Protein AF-A0A2J0MNS3-F1 (afdb_monomer_lite)

Structure (mmCIF, N/CA/C/O backbone):
data_AF-A0A2J0MNS3-F1
#
_entry.id   AF-A0A2J0MNS3-F1
#
loop_
_atom_site.group_PDB
_atom_site.id
_atom_site.type_symbol
_atom_site.label_atom_id
_atom_site.label_alt_id
_atom_site.label_comp_id
_atom_site.label_asym_id
_atom_site.label_entity_id
_atom_site.label_seq_id
_atom_site.pdbx_PDB_ins_code
_atom_site.Cartn_x
_atom_site.Cartn_y
_atom_site.Cartn_z
_atom_site.occupancy
_atom_site.B_iso_or_equiv
_atom_site.auth_seq_id
_atom_site.auth_comp_id
_atom_site.auth_asym_id
_atom_site.auth_atom_id
_atom_site.pdbx_PDB_model_num
ATOM 1 N N . MET A 1 1 ? 18.971 59.862 -4.210 1.00 45.91 1 MET A N 1
ATOM 2 C CA . MET A 1 1 ? 19.575 58.522 -4.033 1.00 45.91 1 MET A CA 1
ATOM 3 C C . MET A 1 1 ? 18.903 57.814 -2.869 1.00 45.91 1 MET A C 1
ATOM 5 O O . MET A 1 1 ? 19.037 58.254 -1.737 1.00 45.91 1 MET A O 1
ATOM 9 N N . LYS A 1 2 ? 18.140 56.760 -3.166 1.00 36.41 2 LYS A N 1
ATOM 10 C CA . LYS A 1 2 ? 17.578 55.808 -2.203 1.00 36.41 2 LYS A CA 1
ATOM 11 C C . LYS A 1 2 ? 17.704 54.437 -2.857 1.00 36.41 2 LYS A C 1
ATOM 13 O O . LYS A 1 2 ? 17.163 54.224 -3.936 1.00 36.41 2 LYS A O 1
ATOM 18 N N . ILE A 1 3 ? 18.496 53.573 -2.241 1.00 44.75 3 ILE A N 1
ATOM 19 C CA . ILE A 1 3 ? 18.636 52.170 -2.614 1.00 44.75 3 ILE A CA 1
ATOM 20 C C . ILE A 1 3 ? 17.473 51.443 -1.935 1.00 44.75 3 ILE A C 1
ATOM 22 O O . ILE A 1 3 ? 17.276 51.624 -0.733 1.00 44.75 3 ILE A O 1
ATOM 26 N N . LEU A 1 4 ? 16.713 50.636 -2.676 1.00 36.16 4 LEU A N 1
ATOM 27 C CA . LEU A 1 4 ? 15.846 49.622 -2.084 1.00 36.16 4 LEU A CA 1
ATOM 28 C C . LEU A 1 4 ? 16.002 48.315 -2.866 1.00 36.16 4 LEU A C 1
ATOM 30 O O . LEU A 1 4 ? 15.817 48.261 -4.078 1.00 36.16 4 LEU A O 1
ATOM 34 N N . PHE A 1 5 ? 16.418 47.294 -2.131 1.00 38.41 5 PHE A N 1
ATOM 35 C CA . PHE A 1 5 ? 16.660 45.920 -2.546 1.00 38.41 5 PHE A CA 1
ATOM 36 C C . PHE A 1 5 ? 15.379 45.233 -3.054 1.00 38.41 5 PHE A C 1
ATOM 38 O O . PHE A 1 5 ? 14.335 45.405 -2.425 1.00 38.41 5 PHE A O 1
ATOM 45 N N . PRO A 1 6 ? 15.439 44.357 -4.075 1.00 37.31 6 PRO A N 1
ATOM 46 C CA . PRO A 1 6 ? 14.421 43.332 -4.259 1.00 37.31 6 PRO A CA 1
ATOM 47 C C . PRO A 1 6 ? 14.734 42.101 -3.385 1.00 37.31 6 PRO A C 1
ATOM 49 O O . PRO A 1 6 ? 15.751 41.430 -3.545 1.00 37.31 6 PRO A O 1
ATOM 52 N N . ALA A 1 7 ? 13.827 41.796 -2.461 1.00 42.34 7 ALA A N 1
ATOM 53 C CA . ALA A 1 7 ? 13.694 40.540 -1.713 1.00 42.34 7 ALA A CA 1
ATOM 54 C C . ALA A 1 7 ? 12.227 40.095 -1.923 1.00 42.34 7 ALA A C 1
ATOM 56 O O . ALA A 1 7 ? 11.371 40.969 -1.968 1.00 42.34 7 ALA A O 1
ATOM 57 N N . LYS A 1 8 ? 11.778 38.846 -2.097 1.00 40.75 8 LYS A N 1
ATOM 58 C CA . LYS A 1 8 ? 12.260 37.455 -1.979 1.00 40.75 8 LYS A CA 1
ATOM 59 C C . LYS A 1 8 ? 11.433 36.605 -2.982 1.00 40.75 8 LYS A C 1
ATOM 61 O O . LYS A 1 8 ? 10.358 37.032 -3.373 1.00 40.75 8 LYS A O 1
ATOM 66 N N . ARG A 1 9 ? 11.943 35.515 -3.573 1.00 46.53 9 ARG A N 1
ATOM 67 C CA . ARG A 1 9 ? 11.746 34.082 -3.213 1.00 46.53 9 ARG A CA 1
ATOM 68 C C . ARG A 1 9 ? 10.338 33.697 -2.680 1.00 46.53 9 ARG A C 1
ATOM 70 O O . ARG A 1 9 ? 9.994 34.109 -1.579 1.00 46.53 9 ARG A O 1
ATOM 77 N N . GLY A 1 10 ? 9.654 32.796 -3.405 1.00 40.97 10 GLY A N 1
ATOM 78 C CA . GLY A 1 10 ? 8.334 32.185 -3.111 1.00 40.97 10 GLY A CA 1
ATOM 79 C C . GLY A 1 10 ? 7.297 32.657 -4.145 1.00 40.97 10 GLY A C 1
ATOM 80 O O . GLY A 1 10 ? 7.292 33.833 -4.454 1.00 40.97 10 GLY A O 1
ATOM 81 N N . GLU A 1 11 ? 6.470 31.859 -4.819 1.00 39.16 11 GLU A N 1
ATOM 82 C CA . GLU A 1 11 ? 5.814 30.596 -4.484 1.00 39.16 11 GLU A CA 1
ATOM 83 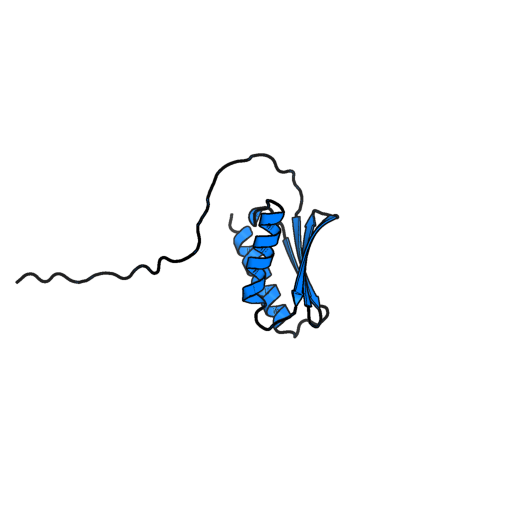C C . GLU A 1 11 ? 5.433 29.871 -5.793 1.00 39.16 11 GLU A C 1
ATOM 85 O O . GLU A 1 11 ? 4.827 30.463 -6.683 1.00 39.16 11 GLU A O 1
ATOM 90 N N . ILE A 1 12 ? 5.749 28.578 -5.914 1.00 47.62 12 ILE A N 1
ATOM 91 C CA . ILE A 1 12 ? 5.046 27.687 -6.848 1.00 47.62 12 ILE A CA 1
ATOM 92 C C . ILE A 1 12 ? 3.846 27.106 -6.103 1.00 47.62 12 ILE A C 1
ATOM 94 O O . ILE A 1 12 ? 3.911 26.036 -5.506 1.00 47.62 12 ILE A O 1
ATOM 98 N N . ALA A 1 13 ? 2.748 27.853 -6.092 1.00 42.34 13 ALA A N 1
ATOM 99 C CA . ALA A 1 13 ? 1.457 27.329 -5.687 1.00 42.34 13 ALA A CA 1
ATOM 100 C C . ALA A 1 13 ? 0.919 26.459 -6.829 1.00 42.34 13 ALA A C 1
ATOM 102 O O . ALA A 1 13 ? 0.429 26.993 -7.823 1.00 42.34 13 ALA A O 1
ATOM 103 N N . ASN A 1 14 ? 1.014 25.129 -6.720 1.00 38.31 14 ASN A N 1
ATOM 104 C CA . ASN A 1 14 ? 0.085 24.282 -7.460 1.00 38.31 14 ASN A CA 1
ATOM 105 C C . ASN A 1 14 ? -0.121 22.880 -6.867 1.00 38.31 14 ASN A C 1
ATOM 107 O O . ASN A 1 14 ? 0.827 22.138 -6.629 1.00 38.31 14 ASN A O 1
ATOM 111 N N . LEU A 1 15 ? -1.412 22.545 -6.762 1.00 40.34 15 LEU A N 1
ATOM 112 C CA . LEU A 1 15 ? -2.017 21.209 -6.800 1.00 40.34 15 LEU A CA 1
ATOM 113 C C . LEU A 1 15 ? -1.886 20.280 -5.585 1.00 40.34 15 LEU A C 1
ATOM 115 O O . LEU A 1 15 ? -1.497 19.136 -5.744 1.00 40.34 15 LEU A O 1
ATOM 119 N N . TYR A 1 16 ? -2.407 20.697 -4.427 1.00 40.56 16 TYR A N 1
ATOM 120 C CA . TYR A 1 16 ? -3.247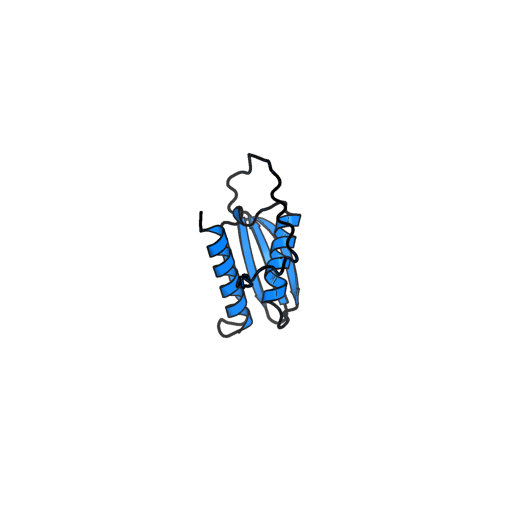 19.806 -3.606 1.00 40.56 16 TYR A CA 1
ATOM 121 C C . TYR A 1 16 ? -4.344 20.635 -2.917 1.00 40.56 16 TYR A C 1
ATOM 123 O O . TYR A 1 16 ? -4.015 21.509 -2.112 1.00 40.56 16 TYR A O 1
ATOM 131 N N . PRO A 1 17 ? -5.646 20.407 -3.176 1.00 39.72 17 PRO A N 1
ATOM 132 C CA . PRO A 1 17 ? -6.677 20.935 -2.296 1.00 39.72 17 PRO A CA 1
ATOM 133 C C . PRO A 1 17 ? -6.595 20.187 -0.959 1.00 39.72 17 PRO A C 1
ATOM 135 O O . PRO A 1 17 ? -7.041 19.046 -0.840 1.00 39.72 17 PRO A O 1
ATOM 138 N N . VAL A 1 18 ? -6.029 20.839 0.059 1.00 44.19 18 VAL A N 1
ATOM 139 C CA . VAL A 1 18 ? -6.175 20.439 1.464 1.00 44.19 18 VAL A CA 1
ATOM 140 C C . VAL A 1 18 ? -7.620 20.689 1.895 1.00 44.19 18 VAL A C 1
ATOM 142 O O . VAL A 1 18 ? -7.958 21.692 2.516 1.00 44.19 18 VAL A O 1
ATOM 145 N N . ALA A 1 19 ? -8.503 19.765 1.522 1.00 40.56 19 ALA A N 1
ATOM 146 C CA . ALA A 1 19 ? -9.857 19.690 2.044 1.00 40.56 19 ALA A CA 1
ATOM 147 C C . ALA A 1 19 ? -9.802 19.213 3.506 1.00 40.56 19 ALA A C 1
ATOM 149 O O . ALA A 1 19 ? -9.982 18.036 3.805 1.00 40.56 19 ALA A O 1
ATOM 150 N N . CYS A 1 20 ? -9.527 20.137 4.426 1.00 38.38 20 CYS A N 1
ATOM 151 C CA . CYS A 1 20 ? -9.780 19.943 5.848 1.00 38.38 20 CYS A CA 1
ATOM 152 C C . CYS A 1 20 ? -11.242 20.321 6.113 1.00 38.38 20 CYS A C 1
ATOM 154 O O . CYS A 1 20 ? -11.562 21.487 6.341 1.00 38.38 20 CYS A O 1
ATOM 156 N N . HIS A 1 21 ? -12.142 19.342 6.021 1.00 40.91 21 HIS A N 1
ATOM 157 C CA . HIS A 1 21 ? -13.524 19.490 6.462 1.00 40.91 21 HIS A CA 1
ATOM 158 C C . HIS A 1 21 ? -13.824 18.485 7.579 1.00 40.91 21 HIS A C 1
ATOM 160 O O . HIS A 1 21 ? -13.709 17.275 7.407 1.00 40.91 21 HIS A O 1
ATOM 166 N N . ARG A 1 22 ? -14.154 19.089 8.722 1.00 45.75 22 ARG A N 1
ATOM 167 C CA . ARG A 1 22 ? -14.823 18.630 9.945 1.00 45.75 22 ARG A CA 1
ATOM 168 C C . ARG A 1 22 ? -15.623 17.316 9.924 1.00 45.75 22 ARG A C 1
ATOM 170 O O . ARG A 1 22 ? -16.286 16.988 8.949 1.00 45.75 22 ARG A O 1
ATOM 177 N N . ASP A 1 23 ? -15.699 16.769 11.143 1.00 40.91 23 ASP A N 1
ATOM 178 C CA . ASP A 1 23 ? -16.775 15.946 11.717 1.00 40.91 23 ASP A CA 1
ATOM 179 C C . ASP A 1 23 ? -16.859 14.465 11.308 1.00 40.91 23 ASP A C 1
ATOM 181 O O . ASP A 1 23 ? -17.423 14.094 10.281 1.00 40.91 23 ASP A O 1
ATOM 185 N N . ASN A 1 24 ? -16.421 13.579 12.209 1.00 39.66 24 ASN A N 1
ATOM 186 C CA . ASN A 1 24 ? -17.361 12.898 13.108 1.00 39.66 24 ASN A CA 1
ATOM 187 C C . ASN A 1 24 ? -16.629 12.001 14.115 1.00 39.66 24 ASN A C 1
ATOM 189 O O . ASN A 1 24 ? -15.783 11.178 13.765 1.00 39.66 24 ASN A O 1
ATOM 193 N N . ALA A 1 25 ? -17.008 12.164 15.380 1.00 52.72 25 ALA A N 1
ATOM 194 C CA . ALA A 1 25 ? -16.768 11.204 16.440 1.00 52.72 25 ALA A CA 1
ATOM 195 C C . ALA A 1 25 ? -17.369 9.833 16.074 1.00 52.72 25 ALA A C 1
ATOM 197 O O . ALA A 1 25 ? -18.366 9.759 15.362 1.00 52.72 25 ALA A O 1
ATOM 198 N N . GLN A 1 26 ? -16.795 8.774 16.649 1.00 52.03 26 GLN A N 1
ATOM 199 C CA . GLN A 1 26 ? -17.181 7.360 16.522 1.00 52.03 26 GLN A CA 1
ATOM 200 C C . GLN A 1 26 ? -16.670 6.643 15.264 1.00 52.03 26 GLN A C 1
ATOM 202 O O . GLN A 1 26 ? -17.364 6.509 14.258 1.00 52.03 26 GLN A O 1
ATOM 207 N N . ARG A 1 27 ? -15.509 5.994 15.383 1.00 42.34 27 ARG A N 1
ATOM 208 C CA . ARG A 1 27 ? -15.295 4.733 14.669 1.00 42.34 27 ARG A CA 1
ATOM 209 C C . ARG A 1 27 ? -14.376 3.821 15.465 1.00 42.34 27 ARG A C 1
ATOM 211 O O . ARG A 1 27 ? -13.165 3.959 15.450 1.00 42.34 27 ARG A O 1
ATOM 218 N N . LEU A 1 28 ? -15.051 2.981 16.249 1.00 46.69 28 LEU A N 1
ATOM 219 C CA . LEU A 1 28 ? -14.685 1.640 16.698 1.00 46.69 28 LEU A CA 1
ATOM 220 C C . LEU A 1 28 ? -13.231 1.252 16.412 1.00 46.69 28 LEU A C 1
ATOM 222 O O . LEU A 1 28 ? -12.847 1.170 15.249 1.00 46.69 28 LEU A O 1
ATOM 226 N N . LEU A 1 29 ? -12.497 0.960 17.489 1.00 48.69 29 LEU A N 1
ATOM 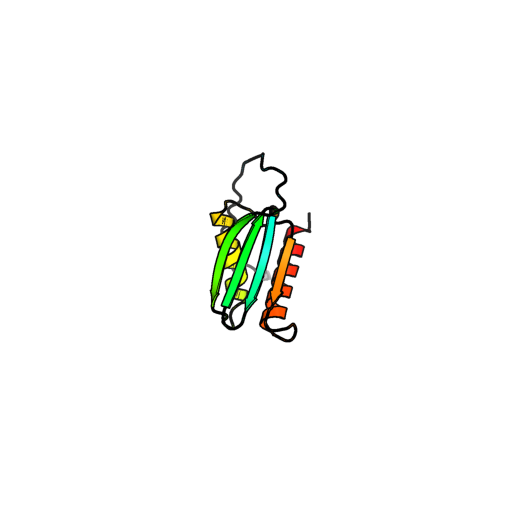227 C CA . LEU A 1 29 ? -11.221 0.242 17.525 1.00 48.69 29 LEU A CA 1
ATOM 228 C C . LEU A 1 29 ? -11.251 -0.941 16.549 1.00 48.69 29 LEU A C 1
ATOM 230 O O . LEU A 1 29 ? -11.672 -2.037 16.896 1.00 48.69 29 LEU A O 1
ATOM 234 N N . GLN A 1 30 ? -10.865 -0.681 15.312 1.00 54.44 30 GLN A N 1
ATOM 235 C CA . GLN A 1 30 ? -10.767 -1.646 14.235 1.00 54.44 30 GLN A CA 1
ATOM 236 C C . GLN A 1 30 ? -9.340 -1.500 13.746 1.00 54.44 30 GLN A C 1
ATOM 238 O O . GLN A 1 30 ? -8.961 -0.460 13.199 1.00 54.44 30 GLN A O 1
ATOM 243 N N . SER A 1 31 ? -8.514 -2.499 14.029 1.00 68.44 31 SER A N 1
ATOM 244 C CA . SER A 1 31 ? -7.125 -2.483 13.600 1.00 68.44 31 SER A CA 1
ATOM 245 C C . SER A 1 31 ? -7.086 -2.722 12.094 1.00 68.44 31 SER A C 1
ATOM 247 O O . SER A 1 31 ? -7.209 -3.854 11.619 1.00 68.44 31 SER A O 1
ATOM 249 N N . LYS A 1 32 ? -6.994 -1.628 11.334 1.00 82.94 32 LYS A N 1
ATOM 250 C CA . LYS A 1 32 ? -6.919 -1.656 9.874 1.00 82.94 32 LYS A CA 1
ATOM 251 C C . LYS A 1 32 ? -5.475 -1.768 9.432 1.00 82.94 32 LYS A C 1
ATOM 253 O O . LYS A 1 32 ? -4.599 -1.058 9.924 1.00 82.94 32 LYS A O 1
ATOM 258 N N . TYR A 1 33 ? -5.253 -2.640 8.465 1.00 87.44 33 TYR A N 1
ATOM 259 C CA . TYR A 1 33 ? -3.938 -2.983 7.961 1.00 87.44 33 TYR A CA 1
ATOM 260 C C . TYR A 1 33 ? -3.927 -2.874 6.445 1.00 87.44 33 TYR A C 1
ATOM 262 O O . TYR A 1 33 ? -4.818 -3.389 5.768 1.00 87.44 33 TYR A O 1
ATOM 270 N N . LEU A 1 34 ? -2.895 -2.237 5.908 1.00 87.25 34 LEU A N 1
ATOM 271 C CA . LEU A 1 34 ? -2.590 -2.302 4.487 1.00 87.25 34 LEU A CA 1
ATOM 272 C C . LEU A 1 34 ? -1.571 -3.414 4.253 1.00 87.25 34 LEU A C 1
ATOM 274 O O . LEU A 1 34 ? -0.567 -3.513 4.956 1.00 87.25 34 LEU A O 1
ATOM 278 N N . LEU A 1 35 ? -1.829 -4.247 3.255 1.00 88.81 35 LEU A N 1
ATOM 279 C CA . LEU A 1 35 ? -0.892 -5.243 2.764 1.00 88.81 35 LEU A CA 1
ATOM 280 C C . LEU A 1 35 ? -0.623 -4.961 1.295 1.00 88.81 35 LEU A C 1
ATOM 282 O O . LEU A 1 35 ? -1.557 -4.893 0.502 1.00 88.81 35 LEU A O 1
ATOM 286 N N . LEU A 1 36 ? 0.641 -4.827 0.929 1.00 88.38 36 LEU A N 1
ATOM 287 C CA . LEU A 1 36 ? 1.053 -4.745 -0.459 1.00 88.38 36 LEU A CA 1
ATOM 288 C C . LEU A 1 36 ? 1.790 -6.019 -0.846 1.00 88.38 36 LEU A C 1
ATOM 290 O O . LEU A 1 36 ? 2.822 -6.351 -0.272 1.00 88.38 36 LEU A O 1
ATOM 294 N N . GLU A 1 37 ? 1.244 -6.713 -1.834 1.00 88.81 37 GLU A N 1
ATOM 295 C CA . GLU A 1 37 ? 1.766 -7.949 -2.394 1.00 88.81 37 GLU A CA 1
ATOM 296 C C . GLU A 1 37 ? 2.391 -7.651 -3.759 1.00 88.81 37 GLU A C 1
ATOM 298 O O . GLU A 1 37 ? 1.729 -7.125 -4.655 1.00 88.81 37 GLU A O 1
ATOM 303 N N . ILE A 1 38 ? 3.666 -7.994 -3.923 1.00 86.25 38 ILE A N 1
ATOM 304 C CA . ILE A 1 38 ? 4.400 -7.851 -5.184 1.00 86.25 38 ILE A CA 1
ATOM 305 C C . ILE A 1 38 ? 4.628 -9.238 -5.763 1.00 86.25 38 ILE A C 1
ATOM 307 O O . ILE A 1 38 ? 5.324 -10.064 -5.162 1.00 86.25 38 ILE A O 1
ATOM 311 N N . LYS A 1 39 ? 4.070 -9.480 -6.946 1.00 84.94 39 LYS A N 1
ATOM 312 C CA . LYS A 1 39 ? 4.290 -10.697 -7.727 1.00 84.94 39 LYS A CA 1
ATOM 313 C C . LYS A 1 39 ? 4.806 -10.345 -9.112 1.00 84.94 39 LYS A C 1
ATOM 315 O O . LYS A 1 39 ? 4.703 -9.205 -9.547 1.00 84.94 39 LYS A O 1
ATOM 320 N N . SER A 1 40 ? 5.349 -11.343 -9.808 1.00 80.88 40 SER A N 1
ATOM 321 C CA . SER A 1 40 ? 5.865 -11.163 -11.167 1.00 80.88 40 SER A CA 1
ATOM 322 C C . SER A 1 40 ? 4.790 -10.588 -12.086 1.00 80.88 40 SER A C 1
ATOM 324 O O . SER A 1 40 ? 3.814 -11.269 -12.408 1.00 80.88 40 SER A O 1
ATOM 326 N N . GLY A 1 41 ? 4.959 -9.324 -12.477 1.00 81.75 41 GLY A N 1
ATOM 327 C CA . GLY A 1 41 ? 4.084 -8.654 -13.436 1.00 81.75 41 GLY A CA 1
ATOM 328 C C . GLY A 1 41 ? 2.844 -7.981 -12.843 1.00 81.75 41 GLY A C 1
ATOM 329 O O . GLY A 1 41 ? 2.154 -7.273 -13.575 1.00 81.75 41 GLY A O 1
ATOM 330 N N . TRP A 1 42 ? 2.559 -8.122 -11.544 1.00 84.81 42 TRP A N 1
ATOM 331 C CA . TRP A 1 42 ? 1.455 -7.400 -10.902 1.00 84.81 42 TRP A CA 1
ATOM 332 C C . TRP A 1 42 ? 1.689 -7.121 -9.420 1.00 84.81 42 TRP A C 1
ATOM 334 O O . TRP A 1 42 ? 2.287 -7.900 -8.681 1.00 84.81 42 TRP A O 1
ATOM 344 N N . ILE A 1 43 ? 1.152 -5.992 -8.975 1.00 86.12 43 ILE A N 1
ATOM 345 C CA . ILE A 1 43 ? 1.135 -5.567 -7.581 1.00 86.12 43 ILE A CA 1
ATOM 346 C C . ILE A 1 43 ? -0.310 -5.499 -7.130 1.00 86.12 43 ILE A C 1
ATOM 348 O O . ILE A 1 43 ? -1.193 -5.070 -7.875 1.00 86.12 43 ILE A O 1
ATOM 352 N N . ARG A 1 44 ? -0.553 -5.903 -5.890 1.00 89.31 44 ARG A N 1
ATOM 353 C CA . ARG A 1 44 ? -1.868 -5.830 -5.265 1.00 89.31 44 ARG A CA 1
ATOM 354 C C . ARG A 1 44 ? -1.761 -5.164 -3.912 1.00 89.31 44 ARG A C 1
ATOM 356 O O . ARG A 1 44 ? -0.871 -5.465 -3.129 1.00 89.31 44 ARG A O 1
ATOM 363 N N . ILE A 1 45 ? -2.687 -4.262 -3.645 1.00 90.06 45 ILE A N 1
ATOM 364 C CA . ILE A 1 45 ? -2.846 -3.577 -2.373 1.00 90.06 45 ILE A CA 1
ATOM 365 C C . ILE A 1 45 ? -4.151 -4.072 -1.780 1.00 90.06 45 ILE A C 1
ATOM 367 O O . ILE A 1 45 ? -5.201 -3.940 -2.398 1.00 90.06 45 ILE A O 1
ATOM 371 N N . VAL A 1 46 ? -4.079 -4.652 -0.593 1.00 90.31 46 VAL A N 1
ATOM 372 C CA . VAL A 1 46 ? -5.212 -5.228 0.120 1.00 90.31 46 VAL A CA 1
ATOM 373 C C . VAL A 1 46 ? -5.395 -4.460 1.416 1.00 90.31 46 VAL A C 1
ATOM 375 O O . VAL A 1 46 ? -4.485 -4.384 2.242 1.00 90.31 46 VAL A O 1
ATOM 378 N N . LEU A 1 47 ? -6.587 -3.912 1.611 1.00 88.94 47 LEU A N 1
ATOM 379 C CA . LEU A 1 47 ? -7.005 -3.333 2.875 1.00 88.94 47 LEU A CA 1
ATOM 380 C C . LEU A 1 47 ? -7.717 -4.395 3.695 1.00 88.94 47 LEU A C 1
ATOM 382 O O . LEU A 1 47 ? -8.748 -4.942 3.295 1.00 88.94 47 LEU A O 1
ATOM 386 N N . LYS A 1 48 ? -7.158 -4.659 4.866 1.00 87.06 48 LYS A N 1
ATOM 387 C CA . LYS A 1 48 ? -7.667 -5.619 5.832 1.00 87.06 48 LYS A CA 1
ATOM 388 C C . LYS A 1 48 ? -8.095 -4.908 7.106 1.00 87.06 48 LYS A C 1
ATOM 390 O O . LYS A 1 48 ? -7.580 -3.851 7.454 1.00 87.06 48 LYS A O 1
ATOM 395 N N . ASP A 1 49 ? -9.036 -5.519 7.795 1.00 85.19 49 ASP A N 1
ATOM 396 C CA . ASP A 1 49 ? -9.643 -5.058 9.036 1.00 85.19 49 ASP A CA 1
ATOM 397 C C . ASP A 1 49 ? -9.682 -6.267 9.961 1.00 85.19 49 ASP A C 1
ATOM 399 O O . ASP A 1 49 ? -10.498 -7.168 9.760 1.00 85.19 49 ASP A O 1
ATOM 403 N N . GLU A 1 50 ? -8.688 -6.354 10.851 1.00 75.19 50 GLU A N 1
ATOM 404 C CA . GLU A 1 50 ? -8.342 -7.516 11.686 1.00 75.19 50 GLU A CA 1
ATOM 405 C C . GLU A 1 50 ? -8.239 -8.864 10.941 1.00 75.19 50 GLU A C 1
ATOM 407 O O . GLU A 1 50 ? -7.145 -9.395 10.748 1.00 75.19 50 GLU A O 1
ATOM 412 N N . LYS A 1 51 ? -9.371 -9.440 10.524 1.00 71.81 51 LYS A N 1
ATOM 413 C CA . LYS A 1 51 ? -9.484 -10.724 9.811 1.00 71.81 51 LYS A CA 1
ATOM 414 C C . LYS A 1 51 ? -10.280 -10.656 8.507 1.00 71.81 51 LYS A C 1
ATOM 416 O O . LYS A 1 51 ? -10.401 -11.671 7.824 1.00 71.81 51 LYS A O 1
ATOM 421 N N . LYS A 1 52 ? -10.826 -9.496 8.141 1.00 82.19 52 LYS A N 1
ATOM 422 C CA . LYS A 1 52 ? -11.649 -9.327 6.941 1.00 82.19 52 LYS A CA 1
ATOM 423 C C . LYS A 1 52 ? -10.923 -8.483 5.901 1.00 82.19 52 LYS A C 1
ATOM 425 O O . LYS A 1 52 ? -10.331 -7.464 6.231 1.00 82.19 52 LYS A O 1
ATOM 430 N N . VAL A 1 53 ? -10.987 -8.892 4.637 1.00 86.69 53 VAL A N 1
ATOM 431 C CA . VAL A 1 53 ? -10.589 -8.031 3.515 1.00 86.69 53 VAL A CA 1
ATOM 432 C C . VAL A 1 53 ? -11.734 -7.054 3.260 1.00 86.69 53 VAL A C 1
ATOM 434 O O . VAL A 1 53 ? -12.858 -7.484 3.001 1.00 86.69 53 VAL A O 1
ATOM 437 N N . LEU A 1 54 ? -11.464 -5.756 3.396 1.00 86.38 54 LEU A N 1
ATOM 438 C CA . LEU A 1 54 ? -12.435 -4.702 3.101 1.00 86.38 54 LEU A CA 1
ATOM 439 C C . LEU A 1 54 ? -12.439 -4.366 1.615 1.00 86.38 54 LEU A C 1
ATOM 441 O O . LEU A 1 54 ? -13.503 -4.251 1.016 1.00 86.38 54 LEU A O 1
ATOM 445 N N . ASP A 1 55 ? -11.253 -4.207 1.036 1.00 87.12 55 ASP A N 1
ATOM 446 C CA . ASP A 1 55 ? -11.091 -3.827 -0.361 1.00 87.12 55 ASP A CA 1
ATOM 447 C C . ASP A 1 55 ? -9.701 -4.230 -0.849 1.00 87.12 55 ASP A C 1
ATOM 449 O O . ASP A 1 55 ? -8.785 -4.489 -0.061 1.00 87.12 55 ASP A O 1
ATOM 453 N N . GLU A 1 56 ? -9.543 -4.267 -2.161 1.00 89.12 56 GLU A N 1
ATOM 454 C CA . GLU A 1 56 ? -8.288 -4.602 -2.805 1.00 89.12 56 GLU A CA 1
ATOM 455 C C . GLU A 1 56 ? -8.198 -3.946 -4.179 1.00 89.12 56 GLU A C 1
ATOM 457 O O . GLU A 1 56 ? -9.189 -3.796 -4.894 1.00 89.12 56 GLU A O 1
ATOM 462 N N . LEU A 1 57 ? -6.986 -3.566 -4.560 1.00 88.69 57 LEU A N 1
ATOM 463 C CA . LEU A 1 57 ? -6.682 -3.028 -5.876 1.00 88.69 57 LEU A CA 1
ATOM 464 C C . LEU A 1 57 ? -5.438 -3.710 -6.411 1.00 88.69 57 LEU A C 1
ATOM 466 O O . LEU A 1 57 ? -4.405 -3.734 -5.748 1.00 88.69 57 LEU A O 1
ATOM 470 N N . SER A 1 58 ? -5.531 -4.236 -7.624 1.00 87.00 58 SER A N 1
ATOM 471 C CA . SER A 1 58 ? -4.409 -4.809 -8.354 1.00 87.00 58 SER A CA 1
ATOM 472 C C . SER A 1 58 ? -4.111 -3.994 -9.604 1.00 87.00 58 SER A C 1
ATOM 474 O O . SER A 1 58 ? -5.007 -3.479 -10.274 1.00 87.00 58 SER A O 1
ATOM 476 N N . PHE A 1 59 ? -2.828 -3.853 -9.906 1.00 84.25 59 PHE A N 1
ATOM 477 C CA . PHE A 1 59 ? -2.333 -3.170 -11.091 1.00 84.25 59 PHE A CA 1
ATOM 478 C C . PHE A 1 59 ? -1.067 -3.860 -11.596 1.00 84.25 59 PHE A C 1
ATOM 480 O O . PHE A 1 59 ? -0.402 -4.588 -10.861 1.00 84.25 59 PHE A O 1
ATOM 487 N N . LEU A 1 60 ? -0.748 -3.663 -12.874 1.00 83.06 60 LEU A N 1
ATOM 488 C CA . LEU A 1 60 ? 0.434 -4.269 -13.482 1.00 83.06 60 LEU A CA 1
ATOM 489 C C . LEU A 1 60 ? 1.718 -3.695 -12.875 1.00 83.06 60 LEU A C 1
ATOM 491 O O . LEU A 1 60 ? 1.809 -2.504 -12.569 1.00 83.06 60 LEU A O 1
ATOM 495 N N . GLU A 1 61 ? 2.709 -4.565 -12.701 1.00 76.19 61 GLU A N 1
ATOM 496 C CA . GLU A 1 61 ? 4.041 -4.181 -12.251 1.00 76.19 61 GLU A CA 1
ATOM 497 C C . GLU A 1 61 ? 4.760 -3.436 -13.371 1.00 76.19 61 GLU A C 1
ATOM 499 O O . GLU A 1 61 ? 5.265 -4.018 -14.326 1.00 76.19 61 GLU A O 1
ATOM 504 N N . GLU A 1 62 ? 4.789 -2.115 -13.238 1.00 75.56 62 GLU A N 1
ATOM 505 C CA . GLU A 1 62 ? 5.488 -1.208 -14.139 1.00 75.56 62 GLU A CA 1
ATOM 506 C C . GLU A 1 62 ? 6.579 -0.457 -13.366 1.00 75.56 62 GLU A C 1
ATOM 508 O O . GLU A 1 62 ? 6.517 -0.316 -12.142 1.00 75.56 62 GLU A O 1
ATOM 513 N N . ARG A 1 63 ? 7.563 0.108 -14.079 1.00 74.19 63 ARG A N 1
ATOM 514 C CA . ARG A 1 63 ? 8.686 0.876 -13.493 1.00 74.19 63 ARG A CA 1
ATOM 515 C C . ARG A 1 63 ? 8.273 2.151 -12.727 1.00 74.19 63 ARG A C 1
ATOM 517 O O . ARG A 1 63 ? 9.140 2.851 -12.224 1.00 74.19 63 ARG A O 1
ATOM 524 N N . ASN A 1 64 ? 6.972 2.407 -12.591 1.00 75.56 64 ASN A N 1
ATOM 525 C CA . ASN A 1 64 ? 6.368 3.587 -11.970 1.00 75.56 64 ASN A CA 1
ATOM 526 C C . ASN A 1 64 ? 5.621 3.246 -10.664 1.00 75.56 64 ASN A C 1
ATOM 528 O O . ASN A 1 64 ? 4.653 3.917 -10.301 1.00 75.56 64 ASN A O 1
ATOM 532 N N . LEU A 1 65 ? 6.033 2.183 -9.954 1.00 79.94 65 LEU A N 1
ATOM 533 C CA . LEU A 1 65 ? 5.425 1.762 -8.681 1.00 79.94 65 LEU A CA 1
ATOM 534 C C . LEU A 1 65 ? 5.266 2.939 -7.710 1.00 79.94 65 LEU A C 1
ATOM 536 O O . LEU A 1 65 ? 4.179 3.142 -7.182 1.00 79.94 65 LEU A O 1
ATOM 540 N N . SER A 1 66 ? 6.335 3.704 -7.475 1.00 76.19 66 SER A N 1
ATOM 541 C CA . SER A 1 66 ? 6.357 4.812 -6.510 1.00 76.19 66 SER A CA 1
ATOM 542 C C . SER A 1 66 ? 5.313 5.886 -6.813 1.00 76.19 66 SER A C 1
ATOM 544 O O . SER A 1 66 ? 4.732 6.450 -5.891 1.00 76.19 66 SER A O 1
ATOM 546 N N . GLU A 1 67 ? 5.045 6.134 -8.093 1.00 80.12 67 GLU A N 1
ATOM 547 C CA . GLU A 1 67 ? 4.064 7.124 -8.537 1.00 80.12 67 GLU A CA 1
ATOM 548 C C . GLU A 1 67 ? 2.636 6.596 -8.430 1.00 80.12 67 GLU A C 1
ATOM 550 O O . GLU A 1 67 ? 1.725 7.350 -8.107 1.00 80.12 67 GLU A O 1
ATOM 555 N N . LYS A 1 68 ? 2.430 5.297 -8.672 1.00 83.31 68 LYS A N 1
ATOM 556 C CA . LYS A 1 68 ? 1.101 4.676 -8.620 1.00 83.31 68 LYS A CA 1
ATOM 557 C C . LYS A 1 68 ? 0.683 4.260 -7.213 1.00 83.31 68 LYS A C 1
ATOM 559 O O . LYS A 1 68 ? -0.514 4.166 -6.949 1.00 83.31 68 LYS A O 1
ATOM 564 N N . LEU A 1 69 ? 1.628 4.023 -6.303 1.00 83.44 69 LEU A N 1
ATOM 565 C CA . LEU A 1 69 ? 1.331 3.445 -4.994 1.00 83.44 69 LEU A CA 1
ATOM 566 C C . LEU A 1 69 ? 0.426 4.336 -4.149 1.00 83.44 69 LEU A C 1
ATOM 568 O O . LEU A 1 69 ? -0.659 3.924 -3.748 1.00 83.44 69 LEU A O 1
ATOM 572 N N . LEU A 1 70 ? 0.880 5.563 -3.899 1.00 83.75 70 LEU A N 1
ATOM 573 C CA . LEU A 1 70 ? 0.189 6.532 -3.057 1.00 83.75 70 LEU A CA 1
ATOM 574 C C . LEU A 1 70 ? -1.206 6.884 -3.586 1.00 83.75 70 LEU A C 1
ATOM 576 O O . LEU A 1 70 ? -2.144 6.774 -2.799 1.00 83.75 70 LEU A O 1
ATOM 580 N N . PRO A 1 71 ? -1.404 7.218 -4.878 1.00 85.88 71 PRO A N 1
ATOM 581 C CA . PRO A 1 71 ? -2.747 7.491 -5.384 1.00 85.88 71 PRO A CA 1
ATOM 582 C C . PRO A 1 71 ? -3.649 6.253 -5.344 1.00 85.88 71 PRO A C 1
ATOM 584 O O . PRO A 1 71 ? -4.842 6.385 -5.086 1.00 85.88 71 PRO A O 1
ATOM 587 N N . THR A 1 72 ? -3.106 5.043 -5.528 1.00 87.00 72 THR A N 1
ATOM 588 C CA . THR A 1 72 ? -3.897 3.806 -5.397 1.00 87.00 72 THR A CA 1
ATOM 589 C C . THR A 1 72 ? -4.342 3.586 -3.950 1.00 87.00 72 THR A C 1
ATOM 591 O O . THR A 1 72 ? -5.510 3.277 -3.711 1.00 87.00 72 THR A O 1
ATOM 594 N N . ILE A 1 73 ? -3.447 3.793 -2.977 1.00 85.50 73 ILE A N 1
ATOM 595 C CA . ILE A 1 73 ? -3.776 3.730 -1.545 1.00 85.50 73 ILE A CA 1
ATOM 596 C C . ILE A 1 73 ? -4.812 4.800 -1.202 1.00 85.50 73 ILE A C 1
ATOM 598 O O . ILE A 1 73 ? -5.829 4.489 -0.592 1.00 85.50 73 ILE A O 1
ATOM 602 N N . GLU A 1 74 ? -4.599 6.045 -1.627 1.00 85.06 74 GLU A N 1
ATOM 603 C CA . GLU A 1 74 ? -5.531 7.144 -1.386 1.00 85.06 74 GLU A CA 1
ATOM 604 C C . GLU A 1 74 ? -6.917 6.841 -1.964 1.00 85.06 74 GLU A C 1
ATOM 606 O O . GLU A 1 74 ? -7.922 7.014 -1.274 1.00 85.06 74 GLU A O 1
ATOM 611 N N . GLN A 1 75 ? -6.988 6.337 -3.198 1.00 87.06 75 GLN A N 1
ATOM 612 C CA . GLN A 1 75 ? -8.243 5.931 -3.827 1.00 87.06 75 GLN A CA 1
ATOM 613 C C . GLN A 1 75 ? -8.949 4.845 -3.007 1.00 87.06 75 GLN A C 1
ATOM 615 O O . GLN A 1 75 ? -10.156 4.937 -2.768 1.00 87.06 75 GLN A O 1
ATOM 620 N N . LEU A 1 76 ? -8.201 3.839 -2.550 1.00 87.56 76 LEU A N 1
ATOM 621 C CA . LEU A 1 76 ? -8.723 2.740 -1.744 1.00 87.56 76 LEU A CA 1
ATOM 622 C C . LEU A 1 76 ? -9.273 3.250 -0.403 1.00 87.56 76 LEU A C 1
ATOM 624 O O . LEU A 1 76 ? -10.398 2.909 -0.022 1.00 87.56 76 LEU A O 1
ATOM 628 N N . LEU A 1 77 ? -8.524 4.117 0.281 1.00 84.62 77 LEU A N 1
ATOM 629 C CA . LEU A 1 77 ? -8.933 4.735 1.543 1.00 84.62 77 LEU A CA 1
ATOM 630 C C . LEU A 1 77 ? -10.173 5.618 1.361 1.00 84.62 77 LEU A C 1
ATOM 632 O O . LEU A 1 77 ? -11.158 5.442 2.079 1.00 84.62 77 LEU A O 1
ATOM 636 N N . ARG A 1 78 ? -10.179 6.502 0.354 1.00 85.88 78 ARG A N 1
ATOM 637 C CA . ARG A 1 78 ? -11.315 7.386 0.040 1.00 85.88 78 ARG A CA 1
ATOM 638 C C . ARG A 1 78 ? -12.586 6.597 -0.261 1.00 85.88 78 ARG A C 1
ATOM 640 O O . ARG A 1 78 ? -13.641 6.924 0.283 1.00 85.88 78 ARG A O 1
ATOM 647 N N . LYS A 1 79 ? -12.491 5.534 -1.068 1.00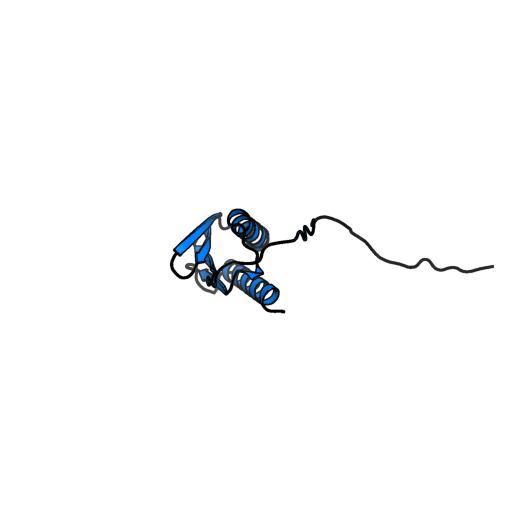 85.94 79 LYS A N 1
ATOM 648 C CA . LYS A 1 79 ? -13.617 4.637 -1.385 1.00 85.94 79 LYS A CA 1
ATOM 649 C C . LYS A 1 79 ? -14.215 4.011 -0.122 1.00 85.94 79 LYS A C 1
ATOM 651 O O . LYS A 1 79 ? -15.432 3.894 -0.006 1.00 85.94 79 LYS A O 1
ATOM 656 N N . ASN A 1 80 ? -13.364 3.689 0.849 1.00 83.94 80 ASN A N 1
ATOM 657 C CA . ASN A 1 80 ? -13.755 3.107 2.132 1.00 83.94 80 ASN A CA 1
ATOM 658 C C . ASN A 1 80 ? -14.053 4.154 3.224 1.00 83.94 80 ASN A C 1
ATOM 660 O O . ASN A 1 80 ? -14.359 3.782 4.358 1.00 83.94 80 ASN A O 1
ATOM 664 N N . LYS A 1 81 ? -14.021 5.455 2.890 1.00 83.44 81 LYS A N 1
ATOM 665 C CA . LYS A 1 81 ? -14.180 6.582 3.828 1.00 83.44 81 LYS A CA 1
ATOM 666 C C . LYS A 1 81 ? -13.215 6.495 5.020 1.00 83.44 81 LYS A C 1
ATOM 668 O O . LYS A 1 81 ? -13.609 6.763 6.154 1.00 83.44 81 LYS A O 1
ATOM 673 N N . LEU A 1 82 ? -11.983 6.077 4.746 1.00 83.25 82 LEU A N 1
ATOM 674 C CA . LEU A 1 82 ? -10.893 5.962 5.707 1.00 83.25 82 LEU A CA 1
ATOM 675 C C . LEU A 1 82 ? -9.893 7.091 5.513 1.00 83.25 82 LEU A C 1
ATOM 677 O O . LEU A 1 82 ? -9.684 7.568 4.395 1.00 83.25 82 LEU A O 1
ATOM 681 N N . GLN A 1 83 ? -9.247 7.480 6.602 1.00 82.19 83 GLN A N 1
ATOM 682 C CA . GLN A 1 83 ? -8.094 8.361 6.580 1.00 82.19 83 GLN A CA 1
ATOM 683 C C . GLN A 1 83 ? -6.805 7.547 6.750 1.00 82.19 83 GLN A C 1
ATOM 685 O O . GLN A 1 83 ? -6.830 6.457 7.323 1.00 82.19 83 GLN A O 1
ATOM 690 N N . PRO A 1 84 ? -5.648 8.070 6.305 1.00 80.00 84 PRO A N 1
ATOM 691 C CA . PRO A 1 84 ? -4.354 7.432 6.556 1.00 80.00 84 PRO A CA 1
ATOM 692 C C . PRO A 1 84 ? -4.102 7.152 8.044 1.00 80.00 84 PRO A C 1
ATOM 694 O O . PRO A 1 84 ? -3.479 6.157 8.384 1.00 80.00 84 PRO A O 1
ATOM 697 N N . GLN A 1 85 ? -4.644 8.005 8.920 1.00 80.31 85 GLN A N 1
ATOM 698 C CA . GLN A 1 85 ? -4.537 7.904 10.379 1.00 80.31 85 GLN A CA 1
ATOM 699 C C . GLN A 1 85 ? -5.292 6.703 10.966 1.00 80.31 85 GLN A C 1
ATOM 701 O O . GLN A 1 85 ? -4.970 6.262 12.063 1.00 80.31 85 GLN A O 1
ATOM 706 N N . ASP A 1 86 ? -6.287 6.175 10.250 1.00 80.94 86 ASP A N 1
ATOM 707 C CA . ASP A 1 86 ? -7.033 4.987 10.675 1.00 80.94 86 ASP A CA 1
ATOM 708 C C . ASP A 1 86 ? -6.260 3.689 10.390 1.00 80.94 86 ASP A C 1
ATOM 710 O O . ASP A 1 86 ? -6.652 2.618 10.855 1.00 80.94 86 ASP A O 1
ATOM 714 N N . ILE A 1 87 ? -5.183 3.756 9.598 1.00 83.75 87 ILE A N 1
ATOM 715 C CA . ILE A 1 87 ? -4.356 2.601 9.251 1.00 83.75 87 ILE A CA 1
ATOM 716 C C . ILE A 1 87 ? -3.286 2.410 10.320 1.00 83.75 87 ILE A C 1
ATOM 718 O O . ILE A 1 87 ? -2.403 3.245 10.493 1.00 83.75 87 ILE A O 1
ATOM 722 N N . GLN A 1 88 ? -3.345 1.275 11.011 1.00 82.81 88 GLN A N 1
ATOM 723 C CA . GLN A 1 88 ? -2.419 0.951 12.093 1.00 82.81 88 GLN A CA 1
ATOM 724 C C . GLN A 1 88 ? -1.063 0.468 11.585 1.00 82.81 88 GLN A C 1
ATOM 726 O O . GLN A 1 88 ? -0.030 0.815 12.150 1.00 82.81 88 GLN A O 1
ATOM 731 N N . ASP A 1 89 ? -1.062 -0.359 10.540 1.00 82.94 89 ASP A N 1
ATOM 732 C CA . ASP A 1 89 ? 0.174 -0.883 9.967 1.00 82.94 89 ASP A CA 1
ATOM 733 C C . ASP A 1 89 ? 0.068 -1.039 8.449 1.00 82.94 89 ASP A C 1
ATOM 735 O O . ASP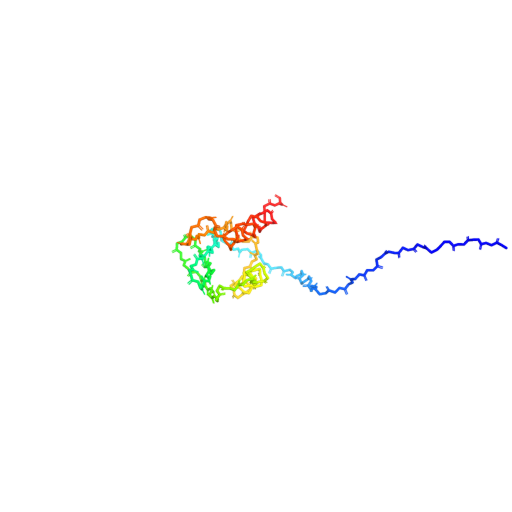 A 1 89 ? -1.012 -1.228 7.883 1.00 82.94 89 ASP A O 1
ATOM 739 N N . PHE A 1 90 ? 1.226 -0.972 7.802 1.00 86.12 90 PHE A N 1
ATOM 740 C CA . PHE A 1 90 ? 1.391 -1.184 6.375 1.00 86.12 90 PHE A CA 1
ATOM 741 C C . PHE A 1 90 ? 2.514 -2.202 6.138 1.00 86.12 90 PHE A C 1
ATOM 743 O O . PHE A 1 90 ? 3.692 -1.919 6.355 1.00 86.12 90 PHE A O 1
ATOM 750 N N . GLN A 1 91 ? 2.154 -3.399 5.694 1.00 86.94 91 GLN A N 1
ATOM 751 C CA . GLN A 1 91 ? 3.085 -4.482 5.404 1.00 86.94 91 GLN A CA 1
ATOM 752 C C . GLN A 1 91 ? 3.322 -4.621 3.902 1.00 86.94 91 GLN A C 1
ATOM 754 O O . GLN A 1 91 ? 2.418 -4.429 3.090 1.00 86.94 91 GLN A O 1
ATOM 759 N N . VAL A 1 92 ? 4.547 -4.994 3.542 1.00 87.75 92 VAL A N 1
ATOM 760 C CA . VAL A 1 92 ? 4.966 -5.256 2.163 1.00 87.75 92 VAL A CA 1
ATOM 761 C C . VAL A 1 92 ? 5.484 -6.682 2.088 1.00 87.75 92 VAL A C 1
ATOM 763 O O . VAL A 1 92 ? 6.318 -7.083 2.897 1.00 87.75 92 VAL A O 1
ATOM 766 N N . THR A 1 93 ? 5.004 -7.443 1.115 1.00 85.88 93 THR A N 1
ATOM 767 C CA . THR A 1 93 ? 5.397 -8.833 0.874 1.00 85.88 93 THR A CA 1
ATOM 768 C C . THR A 1 93 ? 5.738 -8.999 -0.601 1.00 85.88 93 THR A C 1
ATOM 770 O O . THR A 1 93 ? 5.011 -8.506 -1.464 1.00 85.88 93 THR A O 1
ATOM 773 N N . SER A 1 94 ? 6.838 -9.683 -0.913 1.00 82.94 94 SER A N 1
ATOM 774 C CA . SER A 1 94 ? 7.216 -10.008 -2.290 1.00 82.94 94 SER A CA 1
ATOM 775 C C . SER A 1 94 ? 7.409 -11.506 -2.474 1.00 82.94 94 SER A C 1
ATOM 777 O O . SER A 1 94 ? 8.051 -12.170 -1.666 1.00 82.94 94 SER A O 1
ATOM 779 N N . ASP A 1 95 ? 6.883 -12.020 -3.582 1.00 81.50 95 ASP A N 1
ATOM 780 C CA . ASP A 1 95 ? 7.106 -13.402 -4.035 1.00 81.50 95 ASP A CA 1
ATOM 781 C C . ASP A 1 95 ? 8.364 -13.500 -4.930 1.00 81.50 95 ASP A C 1
ATOM 783 O O . ASP A 1 95 ? 8.907 -14.569 -5.176 1.00 81.50 95 ASP A O 1
ATOM 787 N N . LEU A 1 96 ? 8.865 -12.346 -5.392 1.00 74.75 96 LEU A N 1
ATOM 788 C CA . LEU A 1 96 ? 10.008 -12.193 -6.303 1.00 74.75 96 LEU A CA 1
ATOM 789 C C . LEU A 1 96 ? 11.385 -12.170 -5.608 1.00 74.75 96 LEU A C 1
ATOM 791 O O . LEU A 1 96 ? 12.411 -12.025 -6.273 1.00 74.75 96 LEU A 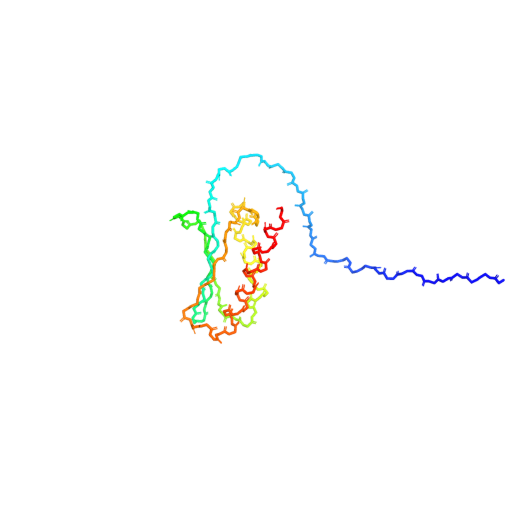O 1
ATOM 795 N N . GLY A 1 97 ? 11.416 -12.288 -4.277 1.00 66.19 97 GLY A N 1
ATOM 796 C CA . GLY A 1 97 ? 12.626 -12.177 -3.459 1.00 66.19 97 GLY A CA 1
ATOM 797 C C . GLY A 1 97 ? 13.018 -10.734 -3.098 1.00 66.19 97 GLY A C 1
ATOM 798 O O . GLY A 1 97 ? 12.588 -9.756 -3.712 1.00 66.19 97 GLY A O 1
ATOM 799 N N . GLU A 1 98 ? 13.852 -10.586 -2.066 1.00 62.94 98 GLU A N 1
ATOM 800 C CA . GLU A 1 98 ? 14.203 -9.287 -1.458 1.00 62.94 98 GLU A CA 1
ATOM 801 C C . GLU A 1 98 ? 15.171 -8.429 -2.300 1.00 62.94 98 GLU A C 1
ATOM 803 O O . GLU A 1 98 ? 15.311 -7.224 -2.077 1.00 62.94 98 GLU A O 1
ATOM 808 N N . ASN A 1 99 ? 15.836 -9.024 -3.298 1.00 67.31 99 ASN A N 1
ATOM 809 C CA . ASN A 1 99 ? 16.792 -8.330 -4.173 1.00 67.31 99 ASN A CA 1
ATOM 810 C C . ASN A 1 99 ? 16.133 -7.488 -5.271 1.00 67.31 99 ASN A C 1
ATOM 812 O O . ASN A 1 99 ? 16.820 -6.807 -6.032 1.00 67.31 99 ASN A O 1
ATOM 816 N N . TYR A 1 100 ? 14.808 -7.513 -5.351 1.00 77.00 100 TYR A N 1
ATOM 817 C CA . TYR A 1 100 ? 14.073 -6.842 -6.402 1.00 77.00 100 TYR A CA 1
ATOM 818 C C . TYR A 1 100 ? 13.888 -5.348 -6.084 1.00 77.00 100 TYR A C 1
ATOM 820 O O . TYR A 1 100 ? 13.434 -4.972 -5.000 1.00 77.00 100 TYR A O 1
ATOM 828 N N . THR A 1 101 ? 14.224 -4.465 -7.029 1.00 76.75 101 THR A N 1
ATOM 829 C CA . THR A 1 101 ? 14.166 -3.003 -6.829 1.00 76.75 101 THR A CA 1
ATOM 830 C C . THR A 1 101 ? 12.764 -2.532 -6.431 1.00 76.75 101 THR A C 1
ATOM 832 O O . THR A 1 101 ? 12.630 -1.683 -5.550 1.00 76.75 101 THR A O 1
ATOM 835 N N . THR A 1 102 ? 11.718 -3.137 -7.000 1.00 80.62 102 THR A N 1
ATOM 836 C CA . THR A 1 102 ? 10.310 -2.850 -6.671 1.00 80.62 102 THR A CA 1
ATOM 837 C C . THR A 1 102 ? 9.992 -3.142 -5.203 1.00 80.62 102 THR A C 1
ATOM 839 O O . THR A 1 102 ? 9.266 -2.373 -4.582 1.00 80.62 102 THR A O 1
ATOM 842 N N . PHE A 1 103 ? 10.587 -4.184 -4.607 1.00 84.12 103 PHE A N 1
ATOM 843 C CA . PHE A 1 103 ? 10.416 -4.478 -3.181 1.00 84.12 103 PHE A CA 1
ATOM 844 C C . PHE A 1 103 ? 11.035 -3.394 -2.299 1.00 84.12 103 PHE A C 1
ATOM 846 O O . PHE A 1 103 ? 10.399 -2.938 -1.351 1.00 84.12 103 PHE A O 1
ATOM 853 N N . ARG A 1 104 ? 12.239 -2.917 -2.645 1.00 82.69 104 ARG A N 1
ATOM 854 C CA . ARG A 1 104 ? 12.886 -1.813 -1.918 1.00 82.69 104 ARG A CA 1
ATOM 855 C C . ARG A 1 104 ? 12.052 -0.536 -1.990 1.00 82.69 104 ARG A C 1
ATOM 857 O O . ARG A 1 104 ? 11.813 0.077 -0.958 1.00 82.69 104 ARG A O 1
ATOM 864 N N . LEU A 1 105 ? 11.551 -0.188 -3.178 1.00 83.62 105 LEU A N 1
ATOM 865 C CA . LEU A 1 105 ? 10.672 0.971 -3.368 1.00 83.62 105 LEU A CA 1
ATOM 866 C C . LEU A 1 105 ? 9.383 0.844 -2.551 1.00 83.62 105 LEU A C 1
ATOM 868 O O . LEU A 1 105 ? 9.025 1.767 -1.825 1.00 83.62 105 LEU A O 1
ATOM 872 N N . ALA A 1 106 ? 8.712 -0.306 -2.625 1.00 85.12 106 ALA A N 1
ATOM 873 C CA . ALA A 1 106 ? 7.501 -0.563 -1.857 1.00 85.12 106 ALA A CA 1
ATOM 874 C C . ALA A 1 106 ? 7.742 -0.449 -0.349 1.00 85.12 106 ALA A C 1
ATOM 876 O O . ALA A 1 106 ? 6.966 0.203 0.348 1.00 85.12 106 ALA A O 1
ATOM 877 N N . LYS A 1 107 ? 8.837 -1.040 0.146 1.00 86.88 107 LYS A N 1
ATOM 878 C CA . LYS A 1 107 ? 9.228 -0.964 1.553 1.00 86.88 107 LYS A CA 1
ATOM 879 C C . LYS A 1 107 ? 9.468 0.482 1.983 1.00 86.88 107 LYS A C 1
ATOM 881 O O . LYS A 1 107 ? 8.892 0.902 2.979 1.00 86.88 107 LYS A O 1
ATOM 886 N N . THR A 1 108 ? 10.229 1.256 1.207 1.00 87.75 108 THR A N 1
ATOM 887 C CA . THR A 1 108 ? 10.477 2.676 1.500 1.00 87.75 108 THR A CA 1
ATOM 888 C C . THR A 1 108 ? 9.179 3.479 1.560 1.00 87.75 108 THR A C 1
ATOM 890 O O . THR A 1 108 ? 9.005 4.279 2.475 1.00 87.75 108 THR A O 1
ATOM 893 N N . VAL A 1 109 ? 8.240 3.256 0.634 1.00 85.62 109 VAL A N 1
ATOM 894 C CA . VAL A 1 109 ? 6.944 3.952 0.667 1.00 85.62 109 VAL A CA 1
ATOM 895 C C . VAL A 1 109 ? 6.114 3.525 1.879 1.00 85.62 109 VAL A C 1
ATOM 897 O O . VAL A 1 109 ? 5.510 4.378 2.527 1.00 85.62 109 VAL A O 1
ATOM 900 N N . ALA A 1 110 ? 6.106 2.237 2.229 1.00 86.81 110 ALA A N 1
ATOM 901 C CA . ALA A 1 110 ? 5.407 1.754 3.416 1.00 86.81 110 ALA A CA 1
ATOM 902 C C . ALA A 1 110 ? 5.997 2.335 4.710 1.00 86.81 110 ALA A C 1
ATOM 904 O O . ALA A 1 110 ? 5.248 2.765 5.582 1.00 86.81 110 ALA A O 1
ATOM 905 N N . GLU A 1 111 ? 7.324 2.410 4.825 1.00 86.75 111 GLU A N 1
ATOM 906 C CA . GLU A 1 111 ? 8.006 3.036 5.963 1.00 86.75 111 GLU A CA 1
ATOM 907 C C . GLU A 1 111 ? 7.715 4.537 6.045 1.00 86.75 111 GLU A C 1
ATOM 909 O O . GLU A 1 111 ? 7.372 5.027 7.120 1.00 86.75 111 GLU A O 1
ATOM 914 N N . ALA A 1 112 ? 7.768 5.255 4.920 1.00 86.12 112 ALA A N 1
ATOM 915 C CA . ALA A 1 112 ? 7.420 6.674 4.862 1.00 86.12 112 ALA A CA 1
ATOM 916 C C . ALA A 1 112 ? 5.959 6.922 5.269 1.00 86.12 112 ALA A C 1
ATOM 918 O O . ALA A 1 112 ? 5.669 7.859 6.011 1.00 86.12 112 ALA A O 1
ATOM 919 N N . PHE A 1 113 ? 5.041 6.053 4.838 1.00 83.00 113 PHE A N 1
ATOM 920 C CA . PHE A 1 113 ? 3.639 6.112 5.241 1.00 83.00 113 PHE A CA 1
ATOM 921 C C . PHE A 1 113 ? 3.476 5.871 6.747 1.00 83.00 113 PHE A C 1
ATOM 923 O O . PHE A 1 113 ? 2.815 6.658 7.422 1.00 83.00 113 PHE A O 1
ATOM 930 N N . LYS A 1 114 ? 4.120 4.831 7.300 1.00 83.88 114 LYS A N 1
ATOM 931 C CA . LYS A 1 114 ? 4.111 4.568 8.750 1.00 83.88 114 LYS A CA 1
ATOM 932 C C . LYS A 1 114 ? 4.657 5.751 9.536 1.00 83.88 114 LYS A C 1
ATOM 934 O O . LYS A 1 114 ? 4.076 6.120 10.548 1.00 83.88 114 LYS A O 1
ATOM 939 N N . PHE A 1 115 ? 5.757 6.337 9.074 1.00 82.56 115 PHE A N 1
ATOM 940 C CA . PHE A 1 115 ? 6.356 7.512 9.695 1.00 82.56 115 PHE A CA 1
ATOM 941 C C . PHE A 1 115 ? 5.368 8.684 9.724 1.00 82.56 115 PHE A C 1
ATOM 943 O O . PHE A 1 115 ? 5.090 9.219 10.794 1.00 82.56 115 PHE A O 1
ATOM 950 N N . ALA A 1 116 ? 4.747 8.995 8.582 1.00 80.62 116 ALA A N 1
ATOM 951 C CA . ALA A 1 116 ? 3.764 10.072 8.468 1.00 80.62 116 ALA A CA 1
ATOM 952 C C . ALA A 1 116 ? 2.523 9.873 9.359 1.00 80.62 116 ALA A C 1
ATOM 954 O O . ALA A 1 116 ? 1.921 10.848 9.801 1.00 80.62 116 ALA A O 1
ATOM 955 N N . VAL A 1 117 ? 2.130 8.623 9.625 1.00 78.94 117 VAL A N 1
ATOM 956 C CA . VAL A 1 117 ? 0.992 8.299 10.503 1.00 78.94 117 VAL A CA 1
ATOM 957 C C . VAL A 1 117 ? 1.390 8.263 11.987 1.00 78.94 117 VAL A C 1
ATOM 959 O O . VAL A 1 117 ? 0.546 8.516 12.845 1.00 78.94 117 VAL A O 1
ATOM 962 N N . LYS A 1 118 ? 2.661 7.979 12.307 1.00 69.12 118 LYS A N 1
ATOM 963 C CA . LYS A 1 118 ? 3.155 7.800 13.683 1.00 69.12 118 LYS A CA 1
ATOM 964 C C . LYS A 1 118 ? 3.573 9.099 14.387 1.00 69.12 118 LYS A C 1
ATOM 966 O O . LYS A 1 118 ? 3.578 9.107 15.612 1.00 69.12 118 LYS A O 1
ATOM 971 N N . GLU A 1 119 ? 3.920 10.174 13.673 1.00 56.03 119 GLU A N 1
ATOM 972 C CA . GLU A 1 119 ? 4.334 11.463 14.277 1.00 56.03 119 GLU A CA 1
ATOM 973 C C . GLU A 1 119 ? 3.168 12.286 14.879 1.00 56.03 119 GLU A C 1
ATOM 975 O O . GLU A 1 119 ? 2.971 13.456 14.547 1.00 56.03 119 GLU A O 1
ATOM 980 N N . LYS A 1 120 ? 2.395 11.692 15.794 1.00 45.84 120 LYS A N 1
ATOM 981 C CA . LYS A 1 120 ? 1.436 12.405 16.652 1.00 45.84 120 LYS A CA 1
ATOM 982 C C . LYS A 1 120 ? 1.784 12.257 18.125 1.00 45.84 120 LYS A C 1
ATOM 984 O O . LYS A 1 120 ? 2.063 11.115 18.549 1.00 45.84 120 LYS A O 1
#

Radius of gyration: 19.3 Å; chains: 1; bounding box: 37×72×32 Å

Foldseek 3Di:
DDDDDDDDDDDPDDDDPPPPDDDDDDDDPWAWEWEWEAEQQKIKIFIDTPHDTPDMDMDTDDPCCLVPVVVVVVVVCVVVVHDLLSHPAYYYYYPPDPPDPSSVSSVVVRVVSNVVNPPD

Sequence (120 aa):
MKILFPAKRGEIANLYPVACHRDNAQRLLQSKYLLLEIKSGWIRIVLKDEKKVLDELSFLEERNLSEKLLPTIEQLLRKNKLQPQDIQDFQVTSDLGENYTTFRLAKTVAEAFKFAVKEK

pLDDT: mean 72.27, std 18.29, range [36.16, 90.31]

Secondary structure (DSSP, 8-state):
--------------S----------------EEEEEEEETTEEEEEEEETTEEEEEEEEE--TTHHHHHHHHHHHHHHHTT--GGGEEEEEEEESS-TT-HHHHHHHHHHHHHHHHHH--